Protein AF-V9DV70-F1 (afdb_monomer_lite)

Secondary structure (DSSP, 8-state):
-PPPP-TT-EEEE-STTTBT-EEEEEEEEEETTEEEEEEEETTS-EEEEETTSEEE-----------

Sequence (67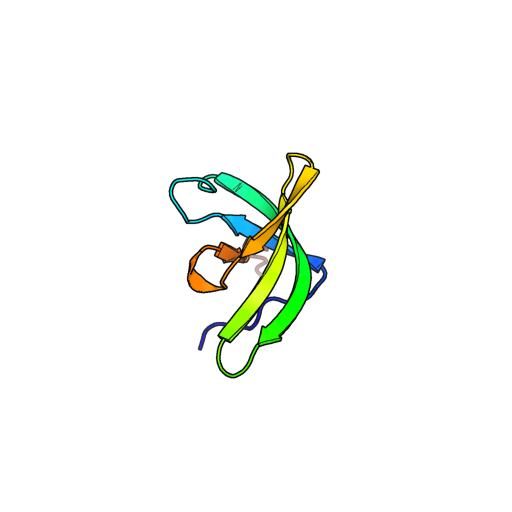 aa):
MMTPLLPGDRVEGKSKKLAGRRGVVLLVSKESRMRCYKVQWDSGVVESVSARSMRREVGVAAAAGLP

Radius of gyration: 13.13 Å; chains: 1; bounding box: 28×42×22 Å

Structure (mmCIF, N/CA/C/O backbone):
data_AF-V9DV70-F1
#
_entry.id   AF-V9DV70-F1
#
loop_
_atom_site.group_PDB
_atom_site.id
_atom_site.type_symbol
_atom_site.label_atom_id
_atom_site.label_alt_id
_atom_site.label_comp_id
_atom_site.label_asym_id
_atom_site.label_entity_id
_atom_site.label_seq_id
_atom_site.pdbx_PDB_ins_code
_atom_site.Cartn_x
_atom_site.Cartn_y
_atom_site.Cartn_z
_atom_site.occupancy
_atom_site.B_iso_or_equiv
_atom_site.auth_seq_id
_atom_site.auth_comp_id
_atom_site.auth_asym_id
_atom_site.auth_atom_id
_atom_site.pdbx_PDB_model_num
ATOM 1 N N . MET A 1 1 ? 16.871 -12.446 4.889 1.00 45.47 1 MET A N 1
ATOM 2 C CA . MET A 1 1 ? 16.613 -11.531 3.754 1.00 45.47 1 MET A CA 1
ATOM 3 C C . MET A 1 1 ? 15.141 -11.144 3.796 1.00 45.47 1 MET A C 1
ATOM 5 O O . MET A 1 1 ? 14.323 -12.043 3.911 1.00 45.47 1 MET A O 1
ATOM 9 N N . MET A 1 2 ? 14.788 -9.854 3.807 1.00 54.62 2 MET A N 1
ATOM 10 C CA . MET A 1 2 ? 13.375 -9.439 3.799 1.00 54.62 2 MET A CA 1
ATOM 11 C C . MET A 1 2 ? 12.812 -9.631 2.392 1.00 54.62 2 MET A C 1
ATOM 13 O O . MET A 1 2 ? 13.322 -9.042 1.438 1.00 54.62 2 MET A O 1
ATOM 17 N N . THR A 1 3 ? 11.792 -10.473 2.265 1.00 6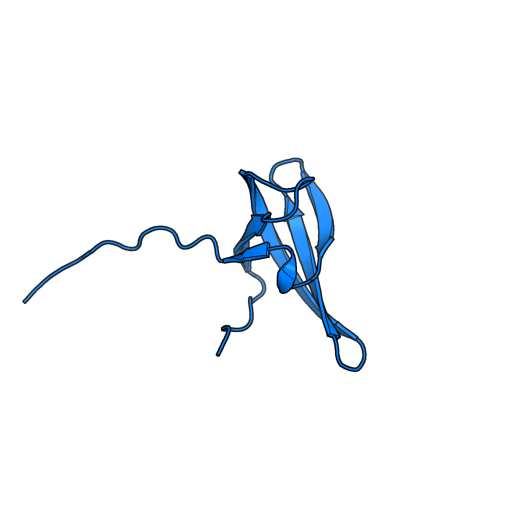7.50 3 THR A N 1
ATOM 18 C CA . THR A 1 3 ? 11.090 -10.709 1.005 1.00 67.50 3 THR A CA 1
ATOM 19 C C . THR A 1 3 ? 10.504 -9.384 0.501 1.00 67.50 3 THR A C 1
ATOM 21 O O . THR A 1 3 ? 9.914 -8.645 1.295 1.00 67.50 3 THR A O 1
ATOM 24 N N . PRO A 1 4 ? 10.679 -9.033 -0.784 1.00 74.06 4 PRO A N 1
ATOM 25 C CA . PRO A 1 4 ? 10.033 -7.860 -1.356 1.00 74.06 4 PRO A CA 1
ATOM 26 C C . PRO A 1 4 ? 8.514 -7.990 -1.234 1.00 74.06 4 PRO A C 1
ATOM 28 O O . PRO A 1 4 ? 7.974 -9.055 -1.517 1.00 74.06 4 PRO A O 1
ATOM 31 N N . LEU A 1 5 ? 7.836 -6.912 -0.846 1.00 82.31 5 LEU A N 1
ATOM 32 C CA . LEU A 1 5 ? 6.380 -6.839 -0.952 1.00 82.31 5 LEU A CA 1
ATOM 33 C C . LEU A 1 5 ? 5.998 -6.680 -2.428 1.00 82.31 5 LEU A C 1
ATOM 35 O O . LEU A 1 5 ? 6.701 -5.986 -3.169 1.00 82.31 5 LEU A O 1
ATOM 39 N N . LEU A 1 6 ? 4.905 -7.308 -2.850 1.00 85.25 6 LEU A N 1
ATOM 40 C CA . LEU A 1 6 ? 4.410 -7.241 -4.224 1.00 85.25 6 LEU A CA 1
ATOM 41 C C . LEU A 1 6 ? 3.086 -6.469 -4.293 1.00 85.25 6 LEU A C 1
ATOM 43 O O . LEU A 1 6 ? 2.387 -6.368 -3.288 1.00 85.25 6 LEU A O 1
ATOM 47 N N . PRO A 1 7 ? 2.706 -5.916 -5.456 1.00 88.62 7 PRO A N 1
ATOM 48 C CA . PRO A 1 7 ? 1.346 -5.428 -5.662 1.00 88.62 7 PRO A CA 1
ATOM 49 C C . PRO A 1 7 ? 0.324 -6.530 -5.336 1.00 88.62 7 PRO A C 1
ATOM 51 O O . PRO A 1 7 ? 0.490 -7.670 -5.759 1.00 88.62 7 PRO A O 1
ATOM 54 N N . GLY A 1 8 ? -0.709 -6.197 -4.569 1.00 88.94 8 GLY A N 1
ATOM 55 C CA . GLY A 1 8 ? -1.710 -7.124 -4.044 1.00 88.94 8 GLY A CA 1
ATOM 56 C C . GLY A 1 8 ? -1.387 -7.700 -2.662 1.00 88.94 8 GLY A C 1
ATOM 57 O O . GLY A 1 8 ? -2.280 -8.262 -2.030 1.00 88.94 8 GLY A O 1
ATOM 58 N N . ASP A 1 9 ? -0.162 -7.535 -2.145 1.00 88.38 9 ASP A N 1
ATOM 59 C CA . ASP A 1 9 ? 0.146 -7.974 -0.783 1.00 88.38 9 ASP A CA 1
ATOM 60 C C . ASP A 1 9 ? -0.595 -7.143 0.259 1.00 88.38 9 ASP A C 1
ATOM 62 O O . ASP A 1 9 ? -0.568 -5.907 0.237 1.00 88.38 9 ASP A O 1
ATOM 66 N N . ARG A 1 10 ? -1.190 -7.842 1.229 1.00 88.50 10 ARG A N 1
ATOM 67 C CA . ARG A 1 10 ? -1.703 -7.219 2.446 1.00 88.50 10 ARG A CA 1
ATOM 68 C C . ARG A 1 10 ? -0.548 -6.880 3.367 1.00 88.50 10 ARG A C 1
ATOM 70 O O . ARG A 1 10 ? 0.345 -7.692 3.625 1.00 88.50 10 ARG A O 1
ATOM 77 N N . VAL A 1 11 ? -0.563 -5.655 3.855 1.00 88.94 11 VAL A N 1
ATOM 78 C CA . VAL A 1 11 ? 0.467 -5.099 4.716 1.00 88.94 11 VAL A CA 1
ATOM 79 C C . VAL A 1 11 ? -0.166 -4.412 5.901 1.00 88.94 11 VAL A C 1
ATOM 81 O O . VAL A 1 11 ? -1.231 -3.809 5.811 1.00 88.94 11 VAL A O 1
ATOM 84 N N . GLU A 1 12 ? 0.544 -4.458 7.013 1.00 89.81 12 GLU A N 1
ATOM 85 C CA . GLU A 1 12 ? 0.174 -3.742 8.215 1.00 89.81 12 GLU A CA 1
ATOM 86 C C . GLU A 1 12 ? 1.214 -2.661 8.503 1.00 89.81 12 GLU A C 1
ATOM 88 O O . GLU A 1 12 ? 2.431 -2.875 8.402 1.00 89.81 12 GLU A O 1
ATOM 93 N N . GLY A 1 13 ? 0.735 -1.476 8.857 1.00 88.25 13 GLY A N 1
ATOM 94 C CA . GLY A 1 13 ? 1.587 -0.382 9.274 1.00 88.25 13 GLY A CA 1
ATOM 95 C C . GLY A 1 13 ? 2.242 -0.673 10.622 1.00 88.25 13 GLY A C 1
ATOM 96 O O . GLY A 1 13 ? 1.597 -1.071 11.589 1.00 88.25 13 GLY A O 1
ATOM 97 N N . LYS A 1 14 ? 3.556 -0.451 10.696 1.00 82.81 14 LYS A N 1
ATOM 98 C CA . LYS A 1 14 ? 4.355 -0.610 11.923 1.00 82.81 14 LYS A CA 1
ATOM 99 C C . LYS A 1 14 ? 4.690 0.734 12.577 1.00 82.81 14 LYS A C 1
ATOM 101 O O . LYS A 1 14 ? 5.029 0.797 13.755 1.00 82.81 14 LYS A O 1
ATOM 106 N N . SER A 1 15 ? 4.649 1.824 11.814 1.00 78.50 15 SER A N 1
ATOM 107 C CA . SER A 1 15 ? 4.953 3.168 12.316 1.00 78.50 15 SER A CA 1
ATOM 108 C C . SER A 1 15 ? 3.856 3.690 13.246 1.00 78.50 15 SER A C 1
ATOM 110 O O . SER A 1 15 ? 2.697 3.371 13.050 1.00 78.50 15 SER A O 1
ATOM 112 N N . LYS A 1 16 ? 4.186 4.576 14.195 1.00 75.94 16 LYS A N 1
ATOM 113 C CA . LYS A 1 16 ? 3.240 5.121 15.196 1.00 75.94 16 LYS A CA 1
ATOM 114 C C . LYS A 1 16 ? 1.937 5.694 14.601 1.00 75.94 16 LYS A C 1
ATOM 116 O O . LYS A 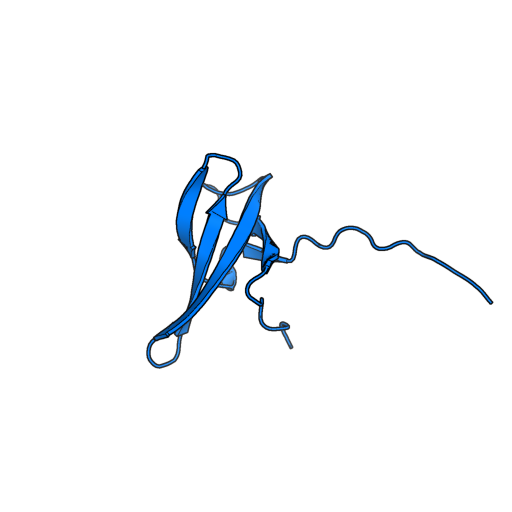1 16 ? 0.895 5.598 15.231 1.00 75.94 16 LYS A O 1
ATOM 121 N N . LYS A 1 17 ? 1.990 6.254 13.384 1.00 74.69 17 LYS A N 1
ATOM 122 C CA . LYS A 1 17 ? 0.819 6.775 12.643 1.00 74.69 17 LYS A CA 1
ATOM 123 C C . LYS A 1 17 ? -0.019 5.702 11.934 1.00 74.69 17 LYS A C 1
ATOM 125 O O . LYS A 1 17 ? -1.175 5.944 11.615 1.00 74.69 17 LYS A O 1
ATOM 130 N N . LEU A 1 18 ? 0.583 4.555 11.644 1.00 75.75 18 LEU A N 1
ATOM 131 C CA . LEU A 1 18 ? 0.007 3.472 10.846 1.00 75.75 18 LEU A CA 1
ATOM 132 C C . LEU A 1 18 ? -0.148 2.181 11.664 1.00 75.75 18 LEU A C 1
ATOM 134 O O . LEU A 1 18 ? -0.545 1.161 11.118 1.00 75.75 18 LEU A O 1
ATOM 138 N N . ALA A 1 19 ? 0.194 2.206 12.954 1.00 78.56 19 ALA A N 1
ATOM 139 C CA . ALA A 1 19 ? 0.169 1.050 13.834 1.00 78.56 19 ALA A CA 1
ATOM 140 C C . ALA A 1 19 ? -1.253 0.488 13.903 1.00 78.56 19 ALA A C 1
ATOM 142 O O . ALA A 1 19 ? -2.189 1.208 14.248 1.00 78.56 19 ALA A O 1
ATOM 143 N N . GLY A 1 20 ? -1.409 -0.782 13.528 1.00 78.81 20 GLY A N 1
ATOM 144 C CA . GLY A 1 20 ? -2.711 -1.449 13.467 1.00 78.81 20 GLY A CA 1
ATOM 145 C C . GLY A 1 20 ? -3.563 -1.083 12.246 1.00 78.81 20 GLY A C 1
ATOM 146 O O . GLY A 1 20 ? -4.648 -1.636 12.089 1.00 78.81 20 GLY A O 1
ATOM 147 N N . ARG A 1 21 ? -3.091 -0.201 11.351 1.00 85.94 21 ARG A N 1
ATOM 148 C CA . ARG A 1 21 ? -3.731 -0.009 10.044 1.00 85.94 21 ARG A CA 1
ATOM 149 C C . ARG A 1 21 ? -3.309 -1.115 9.099 1.00 85.94 21 ARG A C 1
ATOM 151 O O . ARG A 1 21 ? -2.120 -1.395 8.943 1.00 85.94 21 ARG A O 1
ATOM 158 N N . ARG A 1 22 ? -4.299 -1.675 8.418 1.00 89.94 22 ARG A N 1
ATOM 159 C CA . ARG A 1 22 ? -4.123 -2.646 7.344 1.00 89.94 22 ARG A CA 1
ATOM 160 C C . ARG A 1 22 ? -4.288 -1.953 6.009 1.00 89.94 22 ARG A C 1
ATOM 162 O O . ARG A 1 22 ? -5.049 -0.993 5.885 1.00 89.94 22 ARG A O 1
ATOM 169 N N . GLY A 1 23 ? -3.534 -2.405 5.029 1.00 91.56 23 GLY A N 1
ATOM 170 C CA . GLY A 1 23 ? -3.573 -1.867 3.687 1.00 91.56 23 GLY A CA 1
ATOM 171 C C . GLY A 1 23 ? -3.133 -2.894 2.666 1.00 91.56 23 GLY A C 1
ATOM 172 O O . GLY A 1 23 ? -2.651 -3.974 3.004 1.00 91.56 23 GLY A O 1
ATOM 173 N N . VAL A 1 24 ? -3.304 -2.544 1.401 1.00 91.94 24 VAL A N 1
ATOM 174 C CA . VAL A 1 24 ? -2.875 -3.358 0.271 1.00 91.94 24 VAL A CA 1
ATOM 175 C C . VAL A 1 24 ? -1.858 -2.584 -0.546 1.00 91.94 24 VAL A C 1
ATOM 177 O O . VAL A 1 24 ? -2.035 -1.397 -0.828 1.00 91.94 24 VAL A O 1
ATOM 180 N N . VAL A 1 25 ? -0.770 -3.246 -0.924 1.00 91.44 25 VAL A N 1
ATOM 181 C CA . VAL A 1 25 ? 0.214 -2.661 -1.832 1.00 91.44 25 VAL A CA 1
ATOM 182 C C . VAL A 1 25 ? -0.420 -2.562 -3.213 1.00 91.44 25 VAL A C 1
ATOM 184 O O . VAL A 1 25 ? -0.780 -3.566 -3.808 1.00 91.44 25 VAL A O 1
ATOM 187 N N . LEU A 1 26 ? -0.543 -1.355 -3.744 1.00 91.88 26 LEU A N 1
ATOM 188 C CA . LEU A 1 26 ? 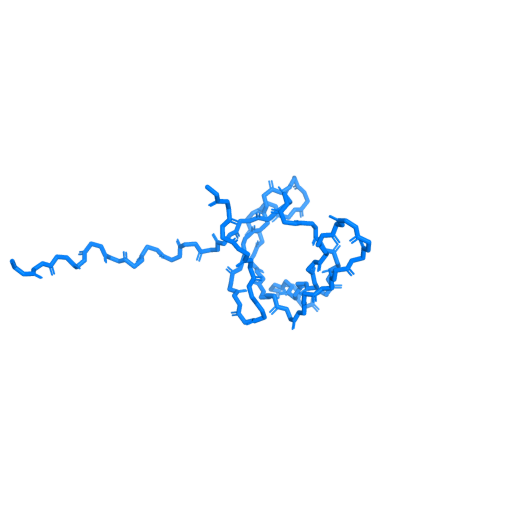-1.018 -1.125 -5.106 1.00 91.88 26 LEU A CA 1
ATOM 189 C C . LEU A 1 26 ? 0.128 -1.164 -6.111 1.00 91.88 26 LEU A C 1
ATOM 191 O O . LEU A 1 26 ? -0.027 -1.646 -7.227 1.00 91.88 26 LEU A O 1
ATOM 195 N N . LEU A 1 27 ? 1.281 -0.612 -5.732 1.00 89.81 27 LEU A N 1
ATOM 196 C CA . LEU A 1 27 ? 2.381 -0.400 -6.662 1.00 89.81 27 LEU A CA 1
ATOM 197 C C . LEU A 1 27 ? 3.716 -0.376 -5.933 1.00 89.81 27 LEU A C 1
ATOM 199 O O . LEU A 1 27 ? 3.825 0.142 -4.822 1.00 89.81 27 LEU A O 1
ATOM 203 N N . VAL A 1 28 ? 4.744 -0.905 -6.590 1.00 87.31 28 VAL A N 1
ATOM 204 C CA . VAL A 1 28 ? 6.120 -0.886 -6.096 1.00 87.31 28 VAL A CA 1
ATOM 205 C C . VAL A 1 28 ? 6.946 -0.029 -7.039 1.00 87.31 28 VAL A C 1
ATOM 207 O O . VAL A 1 28 ? 7.201 -0.412 -8.177 1.00 87.31 28 VAL A O 1
ATOM 210 N N . SER A 1 29 ? 7.377 1.130 -6.555 1.00 84.00 29 SER A N 1
ATOM 211 C CA . SER A 1 29 ? 8.269 2.032 -7.27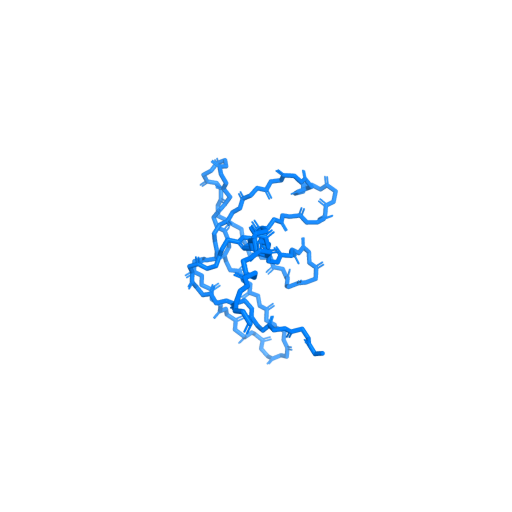5 1.00 84.00 29 SER A CA 1
ATOM 212 C C . SER A 1 29 ? 9.679 1.897 -6.713 1.00 84.00 29 SER A C 1
ATOM 214 O O . SER A 1 29 ? 9.897 1.944 -5.502 1.00 84.00 29 SER A O 1
ATOM 216 N N . LYS A 1 30 ? 10.667 1.728 -7.589 1.00 80.12 30 LYS A N 1
ATOM 217 C CA . LYS A 1 30 ? 12.081 1.748 -7.205 1.00 80.12 30 LYS A CA 1
ATOM 218 C C . LYS A 1 30 ? 12.663 3.093 -7.619 1.00 80.12 30 LYS A C 1
ATOM 220 O O . LYS A 1 30 ? 12.937 3.298 -8.795 1.00 80.12 30 LYS A O 1
ATOM 225 N N . GLU A 1 31 ? 12.852 3.988 -6.659 1.00 76.75 31 GLU A N 1
ATOM 226 C CA . GLU A 1 31 ? 13.486 5.280 -6.901 1.00 76.75 31 GLU A CA 1
ATOM 227 C C . GLU A 1 31 ? 14.957 5.191 -6.485 1.00 76.75 31 GLU A C 1
ATOM 229 O O . GLU A 1 31 ? 15.294 5.017 -5.309 1.00 76.75 31 GLU A O 1
ATOM 234 N N . SER A 1 32 ? 15.853 5.222 -7.474 1.00 72.75 32 SER A N 1
ATOM 235 C CA . SER A 1 32 ? 17.299 5.031 -7.303 1.00 72.75 32 SER A CA 1
ATOM 236 C C . SER A 1 32 ? 17.655 3.745 -6.529 1.00 72.75 32 SER A C 1
ATOM 238 O O . SER A 1 32 ? 17.652 2.643 -7.090 1.00 72.75 32 SER A O 1
ATOM 240 N N . ARG A 1 33 ? 17.957 3.869 -5.226 1.00 72.00 33 ARG A N 1
ATOM 241 C CA . ARG A 1 33 ? 18.324 2.767 -4.315 1.00 72.00 33 ARG A CA 1
ATOM 242 C C . ARG A 1 33 ? 17.224 2.393 -3.319 1.00 72.00 33 ARG A C 1
ATOM 244 O O . ARG A 1 33 ? 17.389 1.414 -2.593 1.00 72.00 33 ARG A O 1
ATOM 251 N N . MET A 1 34 ? 16.117 3.131 -3.271 1.00 72.62 34 MET A N 1
ATOM 252 C CA . MET A 1 34 ? 15.068 2.945 -2.273 1.00 72.62 34 MET A CA 1
ATOM 253 C C . MET A 1 34 ? 13.786 2.433 -2.933 1.00 72.62 34 MET A C 1
ATOM 255 O O . MET A 1 34 ? 13.326 2.957 -3.945 1.00 72.62 34 MET A O 1
ATOM 259 N N . ARG A 1 35 ? 13.215 1.356 -2.382 1.00 80.69 35 ARG A N 1
ATOM 260 C CA . ARG A 1 35 ? 11.894 0.870 -2.798 1.00 80.69 35 ARG A CA 1
ATOM 261 C C . ARG A 1 35 ? 10.821 1.596 -1.999 1.00 80.69 35 ARG A C 1
ATOM 263 O O . ARG A 1 35 ? 10.777 1.474 -0.771 1.00 80.69 35 ARG A O 1
ATOM 270 N N . CYS A 1 36 ? 9.967 2.302 -2.718 1.00 85.50 36 CYS A N 1
ATOM 271 C CA . CYS A 1 36 ? 8.757 2.932 -2.224 1.00 85.50 36 CYS A CA 1
ATOM 272 C C . CYS A 1 36 ? 7.557 2.087 -2.651 1.00 85.50 36 CYS A C 1
ATOM 274 O O . CYS A 1 36 ? 7.494 1.590 -3.774 1.00 85.50 36 CYS A O 1
ATOM 276 N N . TYR A 1 37 ? 6.604 1.916 -1.748 1.00 89.25 37 TYR A N 1
ATOM 277 C CA . TYR A 1 37 ? 5.414 1.109 -1.972 1.00 89.25 37 TYR A CA 1
ATOM 278 C C . TYR A 1 37 ? 4.214 2.031 -1.840 1.00 89.25 37 TYR A C 1
ATOM 280 O O . TYR A 1 37 ? 4.039 2.656 -0.798 1.00 89.25 37 TYR A O 1
ATOM 288 N N . LYS A 1 38 ? 3.397 2.136 -2.885 1.00 92.06 38 LYS A N 1
ATOM 289 C CA . LYS A 1 38 ? 2.088 2.774 -2.776 1.00 92.06 38 LYS A CA 1
ATOM 290 C C . LYS A 1 38 ? 1.152 1.784 -2.114 1.00 92.06 38 LYS A C 1
ATOM 292 O O . LYS A 1 38 ? 0.941 0.702 -2.656 1.00 92.06 38 LYS A O 1
ATOM 297 N N . VAL A 1 39 ? 0.614 2.150 -0.963 1.00 91.50 39 VAL A N 1
ATOM 298 C CA . VAL A 1 39 ? -0.295 1.313 -0.185 1.00 91.50 39 VAL A CA 1
ATOM 299 C C . VAL A 1 39 ? -1.609 2.040 -0.010 1.00 91.50 39 VAL A C 1
ATOM 301 O O . VAL A 1 39 ? -1.627 3.200 0.395 1.00 91.50 39 VAL A O 1
ATOM 304 N N . GLN A 1 40 ? -2.696 1.350 -0.328 1.00 93.69 40 GLN A N 1
ATOM 305 C CA . GLN A 1 40 ? -4.042 1.787 -0.002 1.00 93.69 40 GLN A CA 1
ATOM 306 C C . GLN A 1 40 ? -4.418 1.220 1.356 1.00 93.69 40 GLN A C 1
ATOM 308 O O . GLN A 1 40 ? -4.523 0.007 1.520 1.00 93.69 40 GLN A O 1
ATOM 313 N N . TRP A 1 41 ? -4.587 2.097 2.333 1.00 91.00 41 TRP A N 1
ATOM 314 C CA . TRP A 1 41 ? -5.025 1.728 3.670 1.00 91.00 41 TRP A CA 1
ATOM 315 C C . TRP A 1 41 ? -6.538 1.516 3.709 1.00 91.00 41 TRP A C 1
ATOM 317 O O . TRP A 1 41 ? -7.271 2.074 2.895 1.00 91.00 41 TRP A O 1
ATOM 327 N N . ASP A 1 42 ? -7.002 0.765 4.705 1.00 88.69 42 ASP A N 1
ATOM 328 C CA . ASP A 1 42 ? -8.424 0.503 4.968 1.00 88.69 42 ASP A CA 1
ATOM 329 C C . ASP A 1 42 ? -9.263 1.789 5.103 1.00 88.69 42 ASP A C 1
ATOM 331 O O . ASP A 1 42 ? -10.416 1.842 4.695 1.00 88.69 42 ASP A O 1
ATOM 335 N N . SER A 1 43 ? -8.642 2.891 5.540 1.00 85.50 43 SER A N 1
ATOM 336 C CA . SER A 1 43 ? -9.276 4.214 5.581 1.00 85.50 43 SER A CA 1
ATOM 337 C C . SER A 1 43 ? -9.537 4.842 4.200 1.00 85.50 43 SER A C 1
ATOM 339 O O . SER A 1 43 ? -9.931 6.003 4.134 1.00 85.50 43 SER A O 1
ATOM 341 N N . GLY A 1 44 ? -9.228 4.149 3.100 1.00 86.25 44 GLY A N 1
ATOM 342 C CA . GLY A 1 44 ? -9.344 4.645 1.724 1.00 86.25 44 GLY A CA 1
ATOM 343 C C . GLY A 1 44 ? -8.198 5.558 1.273 1.00 86.25 44 GLY A C 1
ATOM 344 O O . GLY A 1 44 ? -8.175 6.006 0.130 1.00 86.25 44 GLY A O 1
ATOM 345 N N . VAL A 1 45 ? -7.225 5.824 2.147 1.00 89.12 45 VAL A N 1
ATOM 346 C CA . VAL A 1 45 ? -6.094 6.718 1.867 1.00 89.12 45 VAL A CA 1
ATOM 347 C C . VAL A 1 45 ? -4.981 5.941 1.168 1.00 89.12 45 VAL A C 1
ATOM 349 O O . VAL A 1 45 ? -4.565 4.888 1.650 1.00 89.12 45 VAL A O 1
ATOM 352 N N . VAL A 1 46 ? -4.461 6.481 0.065 1.00 90.75 46 VAL A N 1
ATOM 353 C CA . VAL A 1 46 ? -3.300 5.928 -0.646 1.00 90.75 46 VAL A CA 1
ATOM 354 C C . VAL A 1 46 ? -2.052 6.730 -0.289 1.00 90.75 46 VAL A C 1
ATOM 356 O O . VAL A 1 46 ? -1.980 7.922 -0.574 1.00 90.75 46 VAL A O 1
ATOM 359 N N . GLU A 1 47 ? -1.050 6.075 0.296 1.00 89.50 47 GLU A N 1
ATOM 360 C CA . GLU A 1 47 ? 0.223 6.703 0.670 1.00 89.50 47 GLU A CA 1
ATOM 361 C C . GLU A 1 47 ? 1.430 5.936 0.126 1.00 89.50 47 GLU A C 1
ATOM 363 O O . GLU A 1 47 ? 1.418 4.712 -0.009 1.00 89.50 47 GLU A O 1
ATOM 368 N N . SER A 1 48 ? 2.504 6.672 -0.159 1.00 88.31 48 SER A N 1
ATOM 369 C CA . SER A 1 48 ? 3.811 6.102 -0.486 1.00 88.31 48 SER A CA 1
ATOM 370 C C . SER A 1 48 ? 4.585 5.839 0.799 1.00 88.31 48 SER A C 1
ATOM 372 O O . SER A 1 48 ? 4.944 6.761 1.528 1.00 88.31 48 SER A O 1
ATOM 374 N N . VAL A 1 49 ? 4.877 4.574 1.069 1.00 85.69 49 VAL A N 1
ATOM 375 C CA . VAL A 1 49 ? 5.487 4.120 2.317 1.00 85.69 49 VAL A CA 1
ATOM 376 C C . VAL A 1 49 ? 6.702 3.253 2.032 1.00 85.69 49 VAL A C 1
ATOM 378 O O . VAL A 1 49 ? 6.777 2.517 1.048 1.00 85.69 49 VAL A O 1
ATOM 381 N N . SER A 1 50 ? 7.693 3.340 2.913 1.00 84.81 50 SER A N 1
ATOM 382 C CA . SER A 1 50 ? 8.903 2.527 2.805 1.00 84.81 50 SER A CA 1
ATOM 383 C C . SER A 1 50 ? 8.668 1.118 3.356 1.00 84.81 50 SER A C 1
ATOM 385 O O . SER A 1 50 ? 7.918 0.944 4.317 1.00 84.81 50 SER A O 1
ATOM 387 N N . ALA A 1 51 ? 9.383 0.114 2.834 1.00 79.75 51 ALA A N 1
ATOM 388 C CA . ALA A 1 51 ? 9.324 -1.260 3.365 1.00 79.75 51 ALA A CA 1
ATOM 389 C C . ALA A 1 51 ? 9.652 -1.365 4.865 1.00 79.75 51 ALA A C 1
ATOM 391 O O . ALA A 1 51 ? 9.294 -2.348 5.498 1.00 79.75 51 ALA A O 1
ATOM 392 N N . ARG A 1 52 ? 10.349 -0.380 5.448 1.00 81.69 52 ARG A N 1
ATOM 393 C CA . ARG A 1 52 ? 10.700 -0.376 6.879 1.00 81.69 52 ARG A CA 1
ATOM 394 C C . ARG A 1 52 ? 9.545 0.076 7.776 1.00 81.69 52 ARG A C 1
ATOM 396 O O . ARG A 1 52 ? 9.526 -0.257 8.958 1.00 81.69 52 ARG A O 1
ATOM 403 N N . SER A 1 53 ? 8.596 0.826 7.220 1.00 82.94 53 SER A N 1
ATOM 404 C CA . SER A 1 53 ? 7.431 1.370 7.931 1.00 82.94 53 SER A CA 1
ATOM 405 C C . SER A 1 53 ? 6.252 0.398 7.984 1.00 82.94 53 SER A C 1
ATOM 407 O O . SER A 1 53 ? 5.251 0.675 8.645 1.00 82.94 53 SER A O 1
ATOM 409 N N . MET A 1 54 ? 6.361 -0.730 7.287 1.00 85.44 54 MET A N 1
ATOM 410 C CA . MET A 1 54 ? 5.289 -1.694 7.088 1.00 85.44 54 MET A CA 1
ATOM 411 C C . MET A 1 54 ? 5.822 -3.106 7.271 1.00 85.44 54 MET A C 1
ATOM 413 O O . MET A 1 54 ? 7.016 -3.361 7.127 1.00 85.44 54 MET A O 1
ATOM 417 N N . ARG A 1 55 ? 4.929 -4.037 7.569 1.00 84.69 55 ARG A N 1
ATOM 418 C CA . ARG A 1 55 ? 5.210 -5.470 7.547 1.00 84.69 55 ARG A CA 1
ATOM 419 C C . ARG A 1 55 ? 4.186 -6.153 6.663 1.00 84.69 55 ARG A C 1
ATOM 421 O O . ARG A 1 55 ? 3.057 -5.684 6.573 1.00 84.69 55 ARG A O 1
ATOM 428 N N . ARG A 1 56 ? 4.571 -7.261 6.029 1.00 83.88 56 ARG A N 1
ATOM 429 C CA . ARG A 1 56 ? 3.590 -8.142 5.394 1.00 83.88 56 ARG A CA 1
ATOM 430 C C . ARG A 1 56 ? 2.604 -8.567 6.475 1.00 83.88 56 ARG A C 1
ATOM 432 O O . ARG A 1 56 ? 3.038 -8.964 7.559 1.00 83.88 56 ARG A O 1
ATOM 439 N N . GLU A 1 57 ? 1.315 -8.438 6.199 1.00 80.38 57 GLU A N 1
ATOM 440 C CA . GLU A 1 57 ? 0.295 -9.030 7.044 1.00 80.38 57 GLU A CA 1
ATOM 441 C C . GLU A 1 57 ? 0.448 -10.538 6.852 1.00 80.38 57 GLU A C 1
ATOM 443 O O . GLU A 1 57 ? -0.046 -11.127 5.893 1.00 80.38 57 GLU A O 1
ATOM 448 N N . VAL A 1 58 ? 1.262 -11.158 7.708 1.00 61.78 58 VAL A N 1
ATOM 449 C CA . VAL A 1 58 ? 1.292 -12.608 7.823 1.00 61.78 58 VAL A CA 1
ATOM 450 C C . VAL A 1 58 ? -0.027 -12.945 8.488 1.00 61.78 58 VAL A C 1
ATOM 452 O O . VAL A 1 58 ? -0.125 -13.025 9.710 1.00 61.78 58 VAL A O 1
ATOM 455 N N . GLY A 1 59 ? -1.067 -13.097 7.666 1.00 52.12 59 GLY A N 1
ATOM 456 C CA . GLY A 1 59 ? -2.129 -14.013 8.019 1.00 52.12 59 GLY A CA 1
ATOM 457 C C . GLY A 1 59 ? -1.408 -15.279 8.434 1.00 52.12 59 GLY A C 1
ATOM 458 O O . GLY A 1 59 ? -0.570 -15.779 7.680 1.00 52.12 59 GLY A O 1
ATOM 459 N N . VAL A 1 60 ? -1.626 -15.696 9.676 1.00 45.53 60 VAL A N 1
ATOM 460 C CA . VAL A 1 60 ? -1.237 -17.010 10.152 1.00 45.53 60 VAL A CA 1
ATOM 461 C C . VAL A 1 60 ? -1.902 -18.004 9.201 1.00 45.53 60 VAL A C 1
ATOM 463 O O . VAL A 1 60 ? -3.026 -18.447 9.395 1.00 45.5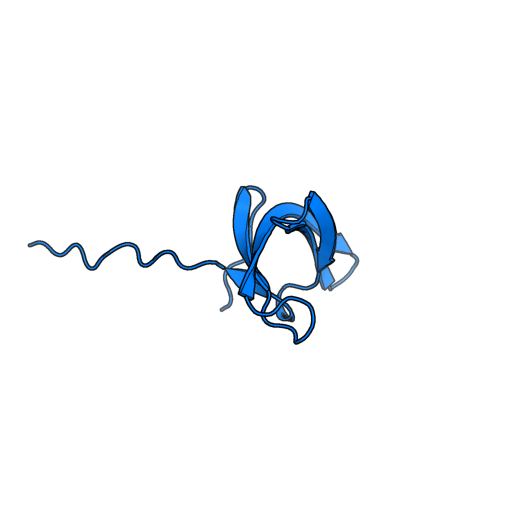3 60 VAL A O 1
ATOM 466 N N . ALA A 1 61 ? -1.248 -18.280 8.075 1.00 45.12 61 ALA A N 1
ATOM 467 C CA . ALA A 1 61 ? -1.454 -19.510 7.367 1.00 45.12 61 ALA A CA 1
ATOM 468 C C . ALA A 1 61 ? -1.043 -20.527 8.418 1.00 45.12 61 ALA A C 1
ATOM 470 O O . ALA A 1 61 ? 0.131 -20.604 8.789 1.00 45.12 61 ALA A O 1
ATOM 471 N N . ALA A 1 62 ? -2.063 -21.143 9.011 1.00 44.78 62 ALA A N 1
ATOM 472 C CA . ALA A 1 62 ? -1.968 -22.325 9.836 1.00 44.78 62 ALA A CA 1
ATOM 473 C C . ALA A 1 62 ? -0.730 -23.121 9.383 1.00 44.78 62 ALA A C 1
ATOM 475 O O . ALA A 1 62 ? -0.533 -23.359 8.195 1.00 44.78 62 ALA A O 1
ATOM 476 N N . ALA A 1 63 ? 0.179 -23.540 10.256 1.00 47.06 63 ALA A N 1
ATOM 477 C CA . ALA A 1 63 ? -0.108 -24.656 11.151 1.00 47.06 63 ALA A CA 1
ATOM 478 C C . ALA A 1 63 ? -1.142 -25.651 10.567 1.00 47.06 63 ALA A C 1
ATOM 480 O O . ALA A 1 63 ? -2.023 -26.126 11.264 1.00 47.06 63 ALA A O 1
ATOM 481 N N . ALA A 1 64 ? -1.060 -25.927 9.269 1.00 45.09 64 ALA A N 1
ATOM 482 C CA . ALA A 1 64 ? -1.474 -27.165 8.646 1.00 45.09 64 ALA A CA 1
ATOM 483 C C . ALA A 1 64 ? -0.136 -27.737 8.151 1.00 45.09 64 ALA A C 1
ATOM 485 O O . ALA A 1 64 ? 0.401 -27.291 7.147 1.00 45.09 64 ALA A O 1
ATOM 486 N N . GLY A 1 65 ? 0.592 -28.530 8.933 1.00 57.34 65 GLY A N 1
ATOM 487 C CA . GLY A 1 65 ? 0.048 -29.648 9.680 1.00 57.34 65 GLY A CA 1
ATOM 488 C C . GLY A 1 65 ? -0.367 -30.699 8.660 1.00 57.34 65 GLY A C 1
ATOM 489 O O . GLY A 1 65 ? -1.343 -30.475 7.950 1.00 57.34 65 GLY A O 1
ATOM 490 N N . LEU A 1 66 ? 0.385 -31.803 8.674 1.00 42.28 66 LEU A N 1
ATOM 491 C CA . LEU A 1 66 ? 0.168 -33.118 8.058 1.00 42.28 66 LEU A CA 1
ATOM 492 C C . LEU A 1 66 ? 1.012 -33.459 6.821 1.00 42.28 66 LEU A C 1
ATOM 494 O O . LEU A 1 66 ? 1.124 -32.634 5.914 1.00 42.28 66 LEU A O 1
ATOM 498 N N . PRO A 1 67 ? 1.405 -34.740 6.680 1.00 51.44 67 PRO A N 1
ATOM 499 C CA . PRO A 1 67 ? 1.799 -35.747 7.684 1.00 51.44 67 PRO A CA 1
ATOM 500 C C . PRO A 1 67 ? 3.289 -36.123 7.616 1.00 51.44 67 PRO A C 1
ATOM 502 O O . PRO A 1 67 ? 3.890 -36.034 6.523 1.00 51.44 67 PRO A O 1
#

Organism: NCBI:txid1317065

pLDDT: mean 78.17, std 14.78, range [42.28, 93.69]

Foldseek 3Di:
DADDADAQFKKAFPDPVGHRWIWGFHDWDDDPPFIWTFTQTPVRDTDTDGPVRIDGPPPPPDPPDDD